Protein AF-A0A5C7KBC8-F1 (afdb_monomer_lite)

Structure (mmCIF, N/CA/C/O backbone):
data_AF-A0A5C7KBC8-F1
#
_entry.id   AF-A0A5C7KBC8-F1
#
loop_
_atom_site.group_PDB
_atom_site.id
_atom_site.type_symbol
_atom_site.label_atom_id
_atom_site.label_alt_id
_atom_site.label_comp_id
_atom_site.label_asym_id
_atom_site.label_entity_id
_atom_site.label_seq_id
_atom_site.pdbx_PDB_ins_code
_atom_site.Cartn_x
_atom_site.Cartn_y
_atom_site.Cartn_z
_atom_site.occupancy
_atom_site.B_iso_or_equiv
_atom_site.auth_seq_id
_atom_site.auth_comp_id
_atom_site.auth_asym_id
_atom_site.auth_atom_id
_atom_site.pdbx_PDB_model_num
ATOM 1 N N . MET A 1 1 ? -30.229 -6.925 -38.500 1.00 47.62 1 MET A N 1
ATOM 2 C CA . MET A 1 1 ? -29.944 -6.987 -37.055 1.00 47.62 1 MET A CA 1
ATOM 3 C C . MET A 1 1 ? -28.714 -7.850 -36.882 1.00 47.62 1 MET A C 1
ATOM 5 O O . MET A 1 1 ? -28.822 -9.065 -36.842 1.00 47.62 1 MET A O 1
ATOM 9 N N . THR A 1 2 ? -27.541 -7.232 -36.936 1.00 40.19 2 THR A N 1
ATOM 10 C CA . THR A 1 2 ? -26.289 -7.850 -36.499 1.00 40.19 2 THR A CA 1
ATOM 11 C C . THR A 1 2 ? -25.913 -7.094 -35.243 1.00 40.19 2 THR A C 1
ATOM 13 O O . THR A 1 2 ? -25.516 -5.932 -35.327 1.00 40.19 2 THR A O 1
ATOM 16 N N . ASP A 1 3 ? -26.157 -7.716 -34.096 1.00 47.59 3 ASP A N 1
ATOM 17 C CA . ASP A 1 3 ? -25.794 -7.166 -32.800 1.00 47.59 3 ASP A CA 1
ATOM 18 C C . ASP A 1 3 ? -24.270 -7.174 -32.695 1.00 47.59 3 ASP A C 1
ATOM 20 O O . ASP A 1 3 ? -23.636 -8.191 -32.413 1.00 47.59 3 ASP A O 1
ATOM 24 N N . THR A 1 4 ? -23.667 -6.026 -32.995 1.00 54.47 4 THR A N 1
ATOM 25 C CA . THR A 1 4 ? -22.266 -5.757 -32.694 1.00 54.47 4 THR A CA 1
ATOM 26 C C . THR A 1 4 ? -22.136 -5.696 -31.178 1.00 54.47 4 THR A C 1
ATOM 28 O O . THR A 1 4 ? -22.442 -4.679 -30.556 1.00 54.47 4 THR A O 1
ATOM 31 N N . VAL A 1 5 ? -21.702 -6.799 -30.572 1.00 52.25 5 VAL A N 1
ATOM 32 C CA . VAL A 1 5 ? -21.279 -6.819 -29.171 1.00 52.25 5 VAL A CA 1
ATOM 33 C C . VAL A 1 5 ? -20.033 -5.942 -29.061 1.00 52.25 5 VAL A C 1
ATOM 35 O O . VAL A 1 5 ? -18.954 -6.300 -29.528 1.00 52.25 5 VAL A O 1
ATOM 38 N N . CYS A 1 6 ? -20.205 -4.754 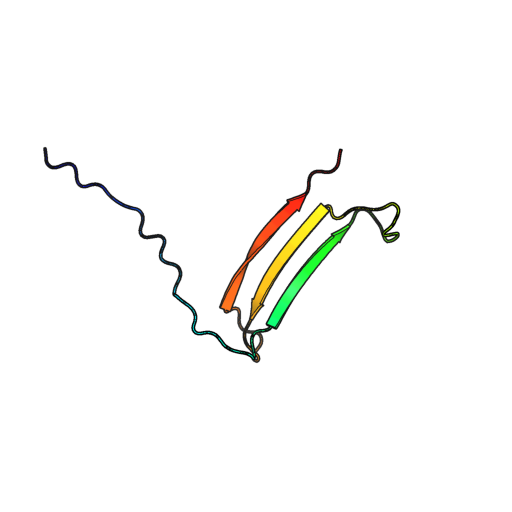-28.487 1.00 52.38 6 CYS A N 1
ATOM 39 C CA . CYS A 1 6 ? -19.113 -3.871 -28.110 1.00 52.38 6 CYS A CA 1
ATOM 40 C C . CYS A 1 6 ? -18.532 -4.391 -26.790 1.00 52.38 6 CYS A C 1
ATOM 42 O O . CYS A 1 6 ? -19.093 -4.152 -25.722 1.00 52.38 6 CYS A O 1
ATOM 44 N N . THR A 1 7 ? -17.449 -5.161 -26.855 1.00 55.81 7 THR A N 1
ATOM 45 C CA . THR A 1 7 ? -16.682 -5.530 -25.660 1.00 55.81 7 THR A CA 1
ATOM 46 C C . THR A 1 7 ? -15.798 -4.337 -25.283 1.00 55.81 7 THR A C 1
ATOM 48 O O . THR A 1 7 ? -15.010 -3.908 -26.130 1.00 55.81 7 THR A O 1
ATOM 51 N N . PRO A 1 8 ? -15.875 -3.778 -24.060 1.00 54.69 8 PRO A N 1
ATOM 52 C CA . PRO A 1 8 ? -14.934 -2.746 -23.646 1.00 54.69 8 PRO A CA 1
ATOM 53 C C . PRO A 1 8 ? -13.540 -3.376 -23.548 1.00 54.69 8 PRO A C 1
ATOM 55 O O . PRO A 1 8 ? -13.296 -4.279 -22.750 1.00 54.69 8 PRO A O 1
ATOM 58 N N . GLN A 1 9 ? -12.635 -2.942 -24.423 1.00 54.09 9 GLN A N 1
ATOM 59 C CA . GLN A 1 9 ? -11.222 -3.309 -24.400 1.00 54.09 9 GLN A CA 1
ATOM 60 C C . GLN A 1 9 ? -10.535 -2.522 -23.280 1.00 54.09 9 GLN A C 1
ATOM 62 O O . GLN A 1 9 ? -9.883 -1.514 -23.530 1.00 54.09 9 GLN A O 1
ATOM 67 N N . ASP A 1 10 ? -10.689 -2.984 -22.044 1.00 58.28 10 ASP A N 1
ATOM 68 C CA . ASP A 1 10 ? -9.891 -2.512 -20.915 1.00 58.28 10 ASP A CA 1
ATOM 69 C C . ASP A 1 10 ? -8.582 -3.310 -20.885 1.00 58.28 10 ASP A C 1
ATOM 71 O O . ASP A 1 10 ? -8.448 -4.319 -20.197 1.00 58.28 10 ASP A O 1
ATOM 75 N N . THR A 1 11 ? -7.649 -2.966 -21.775 1.00 59.78 11 THR A N 1
ATOM 76 C CA . THR A 1 11 ? -6.350 -3.655 -21.851 1.00 59.78 11 THR A CA 1
ATOM 77 C C . THR A 1 11 ? -5.274 -2.697 -21.377 1.00 59.78 11 THR A C 1
ATOM 79 O O . THR A 1 11 ? -4.604 -2.046 -22.179 1.00 59.78 11 THR A O 1
ATOM 82 N N . ALA A 1 12 ? -5.125 -2.586 -20.056 1.00 65.81 12 ALA A N 1
ATOM 83 C CA . ALA 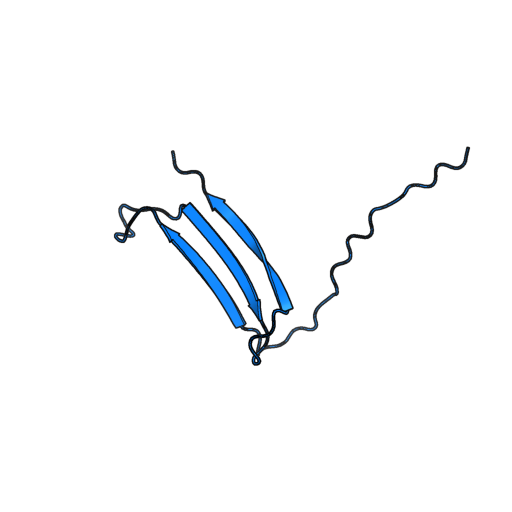A 1 12 ? -3.956 -1.944 -19.474 1.00 65.81 12 ALA A CA 1
ATOM 84 C C . ALA A 1 12 ? -2.684 -2.593 -20.061 1.00 65.81 12 ALA A C 1
ATOM 86 O O . ALA A 1 12 ? -2.636 -3.820 -20.225 1.00 65.81 12 ALA A O 1
ATOM 87 N N . PRO A 1 13 ? -1.660 -1.806 -20.428 1.00 71.31 13 PRO A N 1
ATOM 88 C CA . PRO A 1 13 ? -0.465 -2.340 -21.062 1.00 71.31 13 PRO A CA 1
ATOM 89 C C . PRO A 1 13 ? 0.216 -3.365 -20.148 1.00 71.31 13 PRO A C 1
ATOM 91 O O . PRO A 1 13 ? 0.492 -3.099 -18.979 1.00 71.31 13 PRO A O 1
ATOM 94 N N . ALA A 1 14 ? 0.516 -4.545 -20.695 1.00 80.31 14 ALA A N 1
ATOM 95 C CA . ALA A 1 14 ? 1.261 -5.573 -19.982 1.00 80.31 14 ALA A CA 1
ATOM 96 C C . ALA A 1 14 ? 2.701 -5.089 -19.738 1.00 80.31 14 ALA A C 1
ATOM 98 O O . ALA A 1 14 ? 3.518 -5.005 -20.657 1.00 80.31 14 ALA A O 1
ATOM 99 N N . LEU A 1 15 ? 3.013 -4.744 -18.491 1.00 86.44 15 LEU A N 1
ATOM 100 C CA . LEU A 1 15 ? 4.334 -4.271 -18.090 1.00 86.44 15 LEU A CA 1
ATOM 101 C C . LEU A 1 15 ? 5.320 -5.441 -17.981 1.00 86.44 15 LEU A C 1
ATOM 103 O O . LEU A 1 15 ? 5.066 -6.420 -17.281 1.00 86.44 15 LEU A O 1
ATOM 107 N N . ALA A 1 16 ? 6.495 -5.314 -18.604 1.00 90.50 16 ALA A N 1
ATOM 108 C CA . ALA A 1 16 ? 7.584 -6.265 -18.391 1.00 90.50 16 ALA A CA 1
ATOM 109 C C . ALA A 1 16 ? 8.039 -6.249 -16.920 1.00 90.50 16 ALA A C 1
ATOM 111 O O . ALA A 1 16 ? 8.203 -5.175 -16.318 1.00 90.50 16 ALA A O 1
ATOM 112 N N . ARG A 1 17 ? 8.277 -7.440 -16.354 1.00 89.94 17 ARG A N 1
ATOM 113 C CA . ARG A 1 17 ? 8.828 -7.590 -15.003 1.00 89.94 17 ARG A CA 1
ATOM 114 C C . ARG A 1 17 ? 10.183 -6.881 -14.917 1.00 89.94 17 ARG A C 1
ATOM 116 O O . ARG A 1 17 ? 11.025 -7.040 -15.794 1.00 89.94 17 ARG A O 1
ATOM 123 N N . SER A 1 18 ? 10.387 -6.128 -13.842 1.00 94.44 18 SER A N 1
ATOM 124 C CA . SER A 1 18 ? 11.674 -5.532 -13.486 1.00 94.44 18 SER A CA 1
ATOM 125 C C . SER A 1 18 ? 11.901 -5.726 -11.996 1.00 94.44 18 SER A C 1
ATOM 127 O O . SER A 1 18 ? 10.997 -5.463 -11.204 1.00 94.44 18 SER A O 1
ATOM 129 N N . ASP A 1 19 ? 13.104 -6.146 -11.618 1.00 96.81 19 ASP A N 1
ATOM 130 C CA . ASP A 1 19 ? 13.504 -6.254 -10.211 1.00 96.81 19 ASP A CA 1
ATOM 131 C C . ASP A 1 19 ? 13.854 -4.882 -9.601 1.00 96.81 19 ASP A C 1
ATOM 133 O O . ASP A 1 19 ? 14.080 -4.775 -8.402 1.00 96.81 19 ASP A O 1
ATOM 137 N N . LEU A 1 20 ? 13.861 -3.819 -10.416 1.00 96.75 20 LEU A N 1
ATOM 138 C CA . LEU A 1 20 ? 14.047 -2.428 -9.986 1.00 96.75 20 LEU A CA 1
ATOM 139 C C . LEU A 1 20 ? 12.718 -1.694 -9.746 1.00 96.75 20 LEU A C 1
ATOM 141 O O . LEU A 1 20 ? 12.696 -0.468 -9.655 1.00 96.75 20 LEU A O 1
ATOM 145 N N . ASN A 1 21 ? 11.603 -2.424 -9.714 1.00 96.75 21 ASN A N 1
ATOM 146 C CA . ASN A 1 21 ? 10.316 -1.846 -9.355 1.00 96.75 21 ASN A CA 1
ATOM 147 C C . ASN A 1 21 ? 10.318 -1.408 -7.895 1.00 96.75 21 ASN A C 1
ATOM 149 O O . ASN A 1 21 ? 10.741 -2.156 -7.016 1.00 96.75 21 ASN A O 1
ATOM 153 N N . LEU A 1 22 ? 9.778 -0.220 -7.653 1.00 97.50 22 LEU A N 1
ATOM 154 C CA . LEU A 1 22 ? 9.540 0.301 -6.318 1.00 97.50 22 LEU A CA 1
ATOM 155 C C . LEU A 1 22 ? 8.037 0.279 -6.063 1.00 97.50 22 LEU A C 1
ATOM 157 O O . LEU A 1 22 ? 7.263 0.793 -6.872 1.00 97.50 22 LEU A O 1
ATOM 161 N N . VAL A 1 23 ? 7.634 -0.339 -4.956 1.00 96.62 23 VAL A N 1
ATOM 162 C CA . VAL A 1 23 ? 6.243 -0.349 -4.497 1.00 96.62 23 VAL A CA 1
ATOM 163 C C . VAL A 1 23 ? 6.121 0.693 -3.400 1.00 96.62 23 VAL A C 1
ATOM 165 O O . VAL A 1 23 ? 6.751 0.568 -2.351 1.00 96.62 23 VAL A O 1
ATOM 168 N N . TRP A 1 24 ? 5.326 1.718 -3.663 1.00 97.94 24 TRP A N 1
ATOM 169 C CA . TRP A 1 24 ? 5.002 2.762 -2.708 1.00 97.94 24 TRP A CA 1
ATOM 170 C C . TRP A 1 24 ? 3.701 2.398 -2.014 1.00 97.94 24 TRP A C 1
ATOM 172 O O . TRP A 1 24 ? 2.764 1.920 -2.656 1.00 97.94 24 TRP A O 1
ATOM 182 N N . LEU A 1 25 ? 3.674 2.625 -0.708 1.00 97.50 25 LEU A N 1
ATOM 183 C CA . LEU A 1 25 ? 2.534 2.378 0.155 1.00 97.50 25 LEU A CA 1
ATOM 184 C C . LEU A 1 25 ? 2.363 3.601 1.044 1.00 97.50 25 LEU A C 1
ATOM 186 O O . LEU A 1 25 ? 3.326 4.012 1.695 1.00 97.50 25 LEU A O 1
ATOM 190 N N . ASP A 1 26 ? 1.151 4.131 1.075 1.00 97.81 26 ASP A N 1
ATOM 191 C CA . ASP A 1 26 ? 0.738 5.141 2.038 1.00 97.81 26 ASP A CA 1
ATOM 192 C C . ASP A 1 26 ? -0.516 4.663 2.768 1.00 97.81 26 ASP A C 1
ATOM 194 O O . ASP A 1 26 ? -1.367 3.982 2.183 1.00 97.81 26 ASP A O 1
ATOM 198 N N . CYS A 1 27 ? -0.588 4.961 4.060 1.00 97.44 27 CYS A N 1
ATOM 199 C CA . CYS A 1 27 ? -1.603 4.430 4.958 1.00 97.44 27 CYS A CA 1
ATOM 200 C C . CYS A 1 27 ? -2.108 5.524 5.891 1.00 97.44 27 CYS A C 1
ATOM 202 O O . CYS A 1 27 ? -1.311 6.182 6.558 1.00 97.44 27 CYS A O 1
ATOM 204 N N . GLU A 1 28 ? -3.428 5.601 6.036 1.00 98.00 28 GLU A N 1
ATOM 205 C CA . GLU A 1 28 ? -4.071 6.431 7.052 1.00 98.00 28 GLU A CA 1
ATOM 206 C C . GLU A 1 28 ? -4.617 5.550 8.177 1.00 98.00 28 GLU A C 1
ATOM 208 O O . GLU A 1 28 ? -5.191 4.478 7.941 1.00 98.00 28 GLU A O 1
ATOM 213 N N . MET A 1 29 ? -4.453 6.004 9.420 1.00 97.56 29 MET A N 1
ATOM 214 C CA . MET A 1 29 ? -4.836 5.270 10.628 1.00 97.56 29 MET A CA 1
ATOM 215 C C . MET A 1 29 ? -5.662 6.141 11.572 1.00 97.56 29 MET A C 1
ATOM 217 O O . MET A 1 29 ? -5.525 7.361 11.598 1.00 97.56 29 MET A O 1
ATOM 221 N N . THR A 1 30 ? -6.465 5.508 12.428 1.00 97.19 30 THR A N 1
ATOM 222 C CA . THR A 1 30 ? -7.191 6.205 13.506 1.00 97.19 30 THR A CA 1
ATOM 223 C C . THR A 1 30 ? -6.266 6.779 14.590 1.00 97.19 30 THR A C 1
ATOM 225 O O . THR A 1 30 ? -6.641 7.723 15.285 1.00 97.19 30 THR A O 1
ATOM 228 N N . GLY A 1 31 ? -5.041 6.257 14.710 1.00 97.12 31 GLY A N 1
ATOM 229 C CA . GLY A 1 31 ? -4.021 6.736 15.637 1.00 97.12 31 GLY A CA 1
ATOM 230 C C . GLY A 1 31 ? -2.705 5.961 15.517 1.00 97.12 31 GLY A C 1
ATOM 231 O O . GLY A 1 31 ? -2.472 5.253 14.540 1.00 97.12 31 GLY A O 1
ATOM 232 N N . LEU A 1 32 ? -1.833 6.102 16.521 1.00 97.56 32 LEU A N 1
ATOM 233 C CA . LEU A 1 32 ? -0.450 5.600 16.478 1.00 97.56 32 LEU A CA 1
ATOM 234 C C . LEU A 1 32 ? -0.213 4.268 17.208 1.00 97.56 32 LEU A C 1
ATOM 236 O O . LEU A 1 32 ? 0.886 3.732 17.105 1.00 97.56 32 LEU A O 1
ATOM 240 N N . ASP A 1 33 ? -1.181 3.759 17.977 1.00 98.06 33 ASP A N 1
ATOM 241 C CA . ASP A 1 33 ? -1.039 2.517 18.754 1.00 98.06 33 ASP A CA 1
ATOM 242 C C . ASP A 1 33 ? -1.593 1.319 17.959 1.00 98.06 33 ASP A C 1
ATOM 244 O O . ASP A 1 33 ? -2.811 1.176 17.880 1.00 98.06 33 ASP A O 1
ATOM 248 N N . PRO A 1 34 ? -0.758 0.425 17.397 1.00 95.50 34 PRO A N 1
ATOM 249 C CA . PRO A 1 34 ? -1.228 -0.653 16.520 1.00 95.50 34 PRO A CA 1
ATOM 250 C C . PRO A 1 34 ? -2.144 -1.676 17.202 1.00 95.50 34 PRO A C 1
ATOM 252 O O . PRO A 1 34 ? -2.939 -2.332 16.532 1.00 95.50 34 PRO A O 1
ATOM 255 N N . GLU A 1 35 ? -2.059 -1.819 18.527 1.00 97.31 35 GLU A N 1
ATOM 256 C CA . GLU A 1 35 ? -2.906 -2.758 19.270 1.00 97.31 35 GLU A CA 1
ATOM 257 C C . GLU A 1 35 ? -4.345 -2.225 19.390 1.00 97.31 35 GLU A C 1
ATOM 259 O O . GLU A 1 35 ? -5.322 -2.984 19.414 1.00 97.31 35 GLU A O 1
ATOM 264 N N . LYS A 1 36 ? -4.504 -0.897 19.417 1.00 96.00 36 LYS A N 1
ATOM 265 C CA . LYS A 1 36 ? -5.796 -0.222 19.617 1.00 96.00 36 LYS A CA 1
ATOM 266 C C . LYS A 1 36 ? -6.392 0.344 18.336 1.00 96.00 36 LYS A C 1
ATOM 268 O O . LYS A 1 36 ? -7.598 0.248 18.132 1.00 96.00 36 LYS A O 1
ATOM 273 N N . GLU A 1 37 ? -5.546 0.902 17.489 1.00 97.44 37 GLU A N 1
ATOM 274 C CA . GLU A 1 37 ? -5.916 1.681 16.316 1.00 97.44 37 GLU A CA 1
ATOM 275 C C . GLU A 1 37 ? -6.002 0.800 15.067 1.00 97.44 37 GLU A C 1
ATOM 277 O O . GLU A 1 37 ? -5.572 -0.359 15.060 1.00 97.44 37 GLU A O 1
ATOM 282 N N . ARG A 1 38 ? -6.629 1.319 14.011 1.00 96.56 38 ARG A N 1
ATOM 283 C CA . ARG A 1 38 ? -6.898 0.580 12.772 1.00 96.56 38 ARG A CA 1
ATOM 284 C C . ARG A 1 38 ? -6.553 1.426 11.551 1.00 96.56 38 ARG A C 1
ATOM 286 O O . ARG A 1 38 ? -6.603 2.652 11.605 1.00 96.56 38 ARG A O 1
ATOM 293 N N . LEU A 1 39 ? -6.240 0.752 10.446 1.00 97.00 39 LEU A N 1
ATOM 294 C CA . LEU A 1 39 ? -6.141 1.380 9.128 1.00 97.00 39 LEU A CA 1
ATOM 295 C C . LEU A 1 39 ? -7.530 1.806 8.648 1.00 97.00 39 LEU A C 1
ATOM 297 O O . LEU A 1 39 ? -8.494 1.046 8.779 1.00 97.00 39 LEU A O 1
ATOM 301 N N . ILE A 1 40 ? -7.614 2.991 8.062 1.00 97.69 40 ILE A N 1
ATOM 302 C CA . ILE A 1 40 ? -8.833 3.526 7.443 1.00 97.69 40 ILE A CA 1
ATOM 303 C C . ILE A 1 40 ? -8.665 3.737 5.937 1.00 97.69 40 ILE A C 1
ATOM 305 O O . ILE A 1 40 ? -9.656 3.707 5.211 1.00 97.69 40 ILE A O 1
ATOM 309 N N . GLU A 1 41 ? -7.428 3.855 5.451 1.00 98.31 41 GLU A N 1
ATOM 310 C CA . GLU A 1 41 ? -7.118 3.942 4.025 1.00 98.31 41 GLU A CA 1
ATOM 311 C C . GLU A 1 41 ? -5.765 3.299 3.712 1.00 98.31 41 GLU A C 1
ATOM 313 O O . GLU A 1 41 ? -4.848 3.329 4.536 1.00 98.31 41 GLU A O 1
ATOM 318 N N . ILE A 1 42 ? -5.652 2.711 2.518 1.00 97.94 42 ILE A N 1
ATOM 319 C CA . ILE A 1 42 ? -4.393 2.236 1.940 1.00 97.94 42 ILE A CA 1
ATOM 320 C C . ILE A 1 42 ? -4.335 2.650 0.468 1.00 97.94 42 ILE A C 1
ATOM 322 O O . ILE A 1 42 ? -5.218 2.280 -0.312 1.00 97.94 42 ILE A O 1
ATOM 326 N N . ALA A 1 43 ? -3.266 3.338 0.073 1.00 97.94 43 ALA A N 1
ATOM 327 C CA . ALA A 1 43 ? -2.972 3.685 -1.313 1.00 97.94 43 ALA A CA 1
ATOM 328 C C . ALA A 1 43 ? -1.656 3.043 -1.770 1.00 97.94 43 ALA A C 1
ATOM 330 O O . ALA A 1 43 ? -0.676 2.980 -1.023 1.00 97.94 43 ALA A O 1
ATOM 331 N N . VAL A 1 44 ? -1.630 2.557 -3.014 1.00 97.88 44 VAL A N 1
ATOM 332 C CA . VAL A 1 44 ? -0.456 1.904 -3.608 1.00 97.88 44 VAL A CA 1
ATOM 333 C C . VAL A 1 44 ? -0.144 2.512 -4.969 1.00 97.88 44 VAL A C 1
ATOM 335 O O . VAL A 1 44 ? -1.040 2.742 -5.775 1.00 97.88 44 VAL A O 1
ATOM 338 N N . ILE A 1 45 ? 1.138 2.695 -5.276 1.00 96.81 45 ILE A N 1
ATOM 339 C CA . ILE A 1 45 ? 1.611 2.999 -6.632 1.00 96.81 45 ILE A CA 1
ATOM 340 C C . ILE A 1 45 ? 2.918 2.258 -6.899 1.00 96.81 45 ILE A C 1
ATOM 342 O O . ILE A 1 45 ? 3.737 2.059 -6.001 1.00 96.81 45 ILE A O 1
ATOM 346 N N . VAL A 1 46 ? 3.124 1.816 -8.138 1.00 96.50 46 VAL A N 1
ATOM 347 C CA . VAL A 1 46 ? 4.381 1.185 -8.549 1.00 96.50 46 VAL A CA 1
ATOM 348 C C . VAL A 1 46 ? 5.126 2.123 -9.482 1.00 96.50 46 VAL A C 1
ATOM 350 O O . VAL A 1 46 ? 4.593 2.526 -10.517 1.00 96.50 46 VAL A O 1
ATOM 353 N N . THR A 1 47 ? 6.382 2.421 -9.159 1.00 97.19 47 THR A N 1
ATOM 354 C CA . THR A 1 47 ? 7.278 3.221 -10.005 1.00 97.19 47 THR A CA 1
ATOM 355 C C . THR A 1 47 ? 8.476 2.401 -10.474 1.00 97.19 47 THR A C 1
ATOM 357 O O . THR A 1 47 ? 8.769 1.313 -9.968 1.00 97.19 47 THR A O 1
ATOM 360 N N . GLY A 1 48 ? 9.190 2.932 -11.465 1.00 96.00 48 GLY A N 1
ATOM 361 C CA . GLY A 1 48 ? 10.541 2.485 -11.796 1.00 96.00 48 GLY A CA 1
ATOM 362 C C . GLY A 1 48 ? 11.601 3.123 -10.885 1.00 96.00 48 GLY A C 1
ATOM 363 O O . GLY A 1 48 ? 11.268 3.939 -10.019 1.00 96.00 48 GLY A O 1
ATOM 364 N N . PRO A 1 49 ? 12.891 2.818 -11.112 1.00 96.88 49 PRO A N 1
ATOM 365 C CA . PRO A 1 49 ? 13.990 3.392 -10.334 1.00 96.88 49 PRO A CA 1
ATOM 366 C C . PRO A 1 49 ? 14.188 4.899 -10.571 1.00 96.88 49 PRO A C 1
ATOM 368 O O . PRO A 1 49 ? 14.834 5.561 -9.767 1.00 96.88 49 PRO A O 1
ATOM 371 N N . GLN A 1 50 ? 13.626 5.457 -11.647 1.00 96.94 50 GLN A N 1
ATOM 372 C CA . GLN A 1 50 ? 13.601 6.900 -11.923 1.00 96.94 50 GLN A CA 1
ATOM 373 C C . GLN A 1 50 ? 12.398 7.614 -11.288 1.00 96.94 50 GLN A C 1
ATOM 375 O O . GLN A 1 50 ? 12.170 8.775 -11.592 1.00 96.94 50 GLN A O 1
ATOM 380 N N . LEU A 1 51 ? 11.635 6.934 -10.422 1.00 96.31 51 LEU A N 1
ATOM 381 C CA . LEU A 1 51 ? 10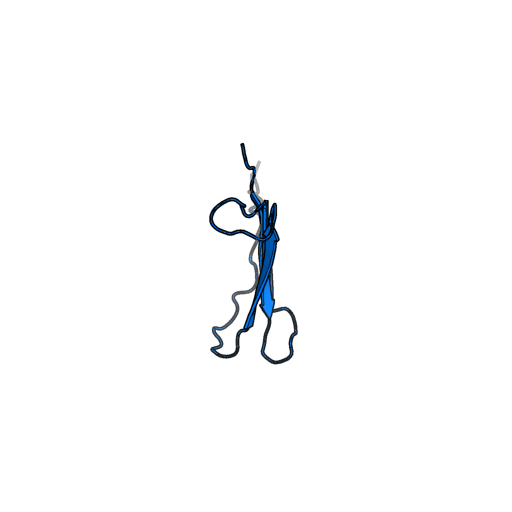.458 7.477 -9.727 1.00 96.31 51 LEU A CA 1
ATOM 382 C C . LEU A 1 51 ? 9.272 7.839 -10.637 1.00 96.31 51 LEU A C 1
ATOM 384 O O . LEU A 1 51 ? 8.275 8.368 -10.161 1.00 96.31 51 LEU A O 1
ATOM 388 N N . GLU A 1 52 ? 9.332 7.475 -11.916 1.00 95.12 52 GLU A N 1
ATOM 389 C CA . GLU A 1 52 ? 8.201 7.615 -12.831 1.00 95.12 52 GLU A CA 1
ATOM 390 C C . GLU A 1 52 ? 7.153 6.510 -12.585 1.00 95.12 52 GLU A C 1
ATOM 392 O O . GLU A 1 52 ? 7.529 5.325 -12.497 1.00 95.12 52 GLU A O 1
ATOM 397 N N . PRO A 1 53 ? 5.852 6.856 -12.492 1.00 94.25 53 PRO A N 1
ATOM 398 C CA . PRO A 1 53 ? 4.766 5.889 -12.369 1.00 94.25 53 PRO A CA 1
ATOM 399 C C . PRO A 1 53 ? 4.782 4.851 -13.489 1.00 94.25 53 PRO A C 1
ATOM 401 O O . PRO A 1 53 ? 4.803 5.177 -14.675 1.00 94.25 53 PRO A O 1
ATOM 404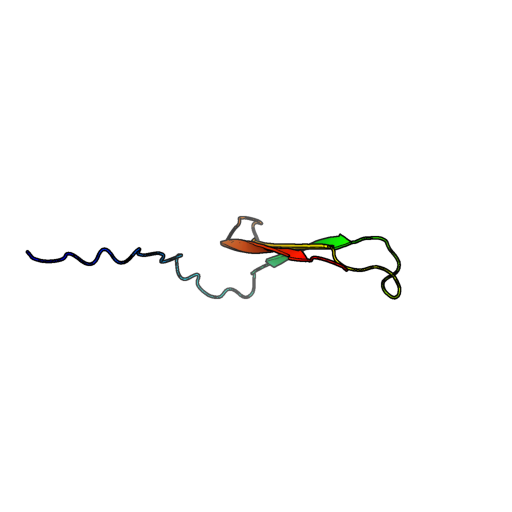 N N . ARG A 1 54 ? 4.744 3.572 -13.110 1.00 94.25 54 ARG A N 1
ATOM 405 C CA . ARG A 1 54 ? 4.524 2.459 -14.042 1.00 94.25 54 ARG A CA 1
ATOM 406 C C . ARG A 1 54 ? 3.057 2.064 -14.080 1.00 94.25 54 ARG A C 1
ATOM 408 O O . ARG A 1 54 ? 2.538 1.789 -15.156 1.00 94.25 54 ARG A O 1
ATOM 415 N N . ILE A 1 55 ? 2.427 1.995 -12.909 1.00 94.00 55 ILE A N 1
ATOM 416 C CA . ILE A 1 55 ? 1.009 1.679 -12.751 1.00 94.00 55 ILE A CA 1
ATOM 417 C C . ILE A 1 55 ? 0.502 2.189 -11.400 1.00 94.00 55 ILE A C 1
ATOM 419 O O . ILE A 1 55 ? 1.205 2.095 -10.389 1.00 94.00 55 ILE A O 1
ATOM 423 N N . GLU A 1 56 ? -0.719 2.713 -11.398 1.00 93.12 56 GLU A N 1
ATOM 424 C CA . GLU A 1 56 ? -1.449 3.049 -10.178 1.00 93.12 56 GLU A CA 1
ATOM 425 C C . GLU A 1 56 ? -2.023 1.772 -9.558 1.00 93.12 56 GLU A C 1
ATOM 427 O O . GLU A 1 56 ? -2.598 0.925 -10.246 1.00 93.12 56 GLU A O 1
ATOM 432 N N . GLY A 1 57 ? -1.805 1.602 -8.257 1.00 91.38 57 GLY A N 1
ATOM 433 C CA . GLY A 1 57 ? -2.447 0.556 -7.478 1.00 91.38 57 GLY A CA 1
ATOM 434 C C . GLY A 1 57 ? -3.832 0.997 -7.001 1.00 91.38 57 GLY A C 1
ATOM 435 O O . GLY A 1 57 ? -4.278 2.109 -7.282 1.00 91.38 57 GLY A O 1
ATOM 436 N N . PRO A 1 58 ? -4.547 0.124 -6.281 1.00 95.06 58 PRO A N 1
ATOM 437 C CA . PRO A 1 58 ? -5.838 0.486 -5.727 1.00 95.06 58 PRO A CA 1
ATOM 438 C C . PRO A 1 58 ? -5.689 1.541 -4.622 1.00 95.06 58 PRO A C 1
ATOM 440 O O . PRO A 1 58 ? -4.708 1.544 -3.875 1.00 95.06 58 PRO A O 1
ATOM 443 N N . VAL A 1 59 ? -6.718 2.375 -4.489 1.00 97.31 59 VAL A N 1
ATOM 444 C CA . VAL A 1 59 ? -6.959 3.211 -3.309 1.00 97.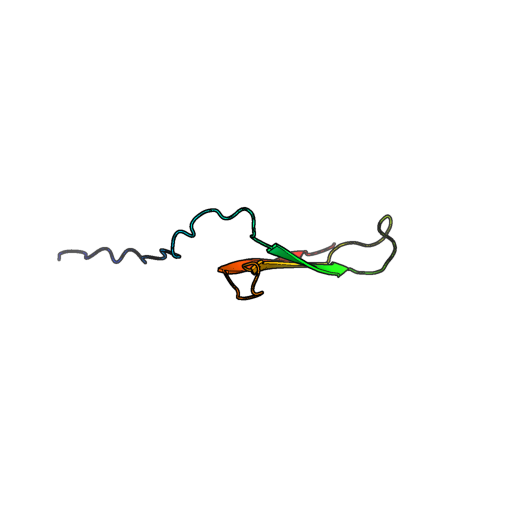31 59 VAL A CA 1
ATOM 445 C C . VAL A 1 59 ? -8.138 2.597 -2.570 1.00 97.31 59 VAL A C 1
ATOM 447 O O . VAL A 1 59 ? -9.245 2.513 -3.106 1.00 97.31 59 VAL A O 1
ATOM 450 N N . LEU A 1 60 ? -7.880 2.076 -1.374 1.00 97.69 60 LEU A N 1
ATOM 451 C CA . LEU A 1 60 ? -8.841 1.290 -0.611 1.00 97.69 60 LEU A CA 1
ATOM 452 C C . LEU A 1 60 ? -9.217 2.018 0.670 1.00 97.69 60 LEU A C 1
ATOM 454 O O . LEU A 1 60 ? -8.387 2.172 1.560 1.00 97.69 60 LEU A O 1
ATOM 458 N N . VAL A 1 61 ? -10.494 2.375 0.789 1.00 97.75 61 VAL A N 1
ATOM 459 C CA . VAL A 1 61 ? -11.078 2.877 2.037 1.00 97.75 61 VAL A CA 1
ATOM 460 C C . VAL A 1 61 ? -11.621 1.703 2.847 1.00 97.75 61 VAL A C 1
ATOM 462 O O . VAL A 1 61 ? -12.431 0.910 2.357 1.00 97.75 61 VAL A O 1
ATOM 465 N N . ILE A 1 62 ? -11.187 1.597 4.101 1.00 96.75 62 ILE A N 1
ATOM 466 C CA . ILE A 1 62 ? -11.552 0.517 5.016 1.00 96.75 62 ILE A CA 1
ATOM 467 C C . ILE A 1 62 ? -12.553 1.055 6.034 1.00 96.75 62 ILE A C 1
ATOM 469 O O . ILE A 1 62 ? -12.234 1.897 6.871 1.00 96.75 62 ILE A O 1
ATOM 473 N N . HIS A 1 63 ? -13.776 0.535 5.979 1.00 95.50 63 HIS A N 1
ATOM 474 C CA . HIS A 1 63 ? -14.825 0.911 6.918 1.00 95.50 63 HIS A CA 1
ATOM 475 C C . HIS A 1 63 ? -14.618 0.178 8.245 1.00 95.50 63 HIS A C 1
ATOM 477 O O . HIS A 1 63 ? -14.672 -1.052 8.291 1.00 95.50 63 HIS A O 1
ATOM 483 N N . GLN A 1 64 ? -14.387 0.944 9.310 1.00 88.19 64 GLN A N 1
ATOM 484 C CA . GLN A 1 64 ? -14.322 0.436 10.678 1.00 88.19 64 GLN A CA 1
ATOM 485 C C . GLN A 1 64 ? -15.708 0.548 11.344 1.00 88.19 64 GLN A C 1
ATOM 487 O O . GLN A 1 64 ? -16.431 1.504 11.046 1.00 88.19 64 GLN A O 1
ATOM 492 N N . PRO A 1 65 ? -16.105 -0.435 12.173 1.00 84.38 65 PRO A N 1
ATOM 493 C CA . PRO A 1 65 ? -17.384 -0.437 12.883 1.00 84.38 65 PRO A CA 1
ATOM 494 C C . PRO A 1 65 ? -17.485 0.628 13.983 1.00 84.38 65 PRO A C 1
ATOM 496 O O . PRO A 1 65 ? -16.432 1.056 14.509 1.00 84.38 65 PRO A O 1
#

Radius of gyration: 18.56 Å; chains: 1; bounding box: 44×16×57 Å

Sequence (65 aa):
MTDTVCTPQDTAPALARSDLNLVWLDCEMTGLDPEKERLIEIAVIVTGPQLEPRIEGPVLVIHQP

pLDDT: mean 87.35, std 16.88, range [40.19, 98.31]

Foldseek 3Di:
DPPPPDDPPPDDDDDDDDPQKDKDKDWDKPDDDPVPIDTQWIWIFIDGNVRHTPDGDDIDGDDDD

Secondary structure (DSSP, 8-state):
--------------PPP-T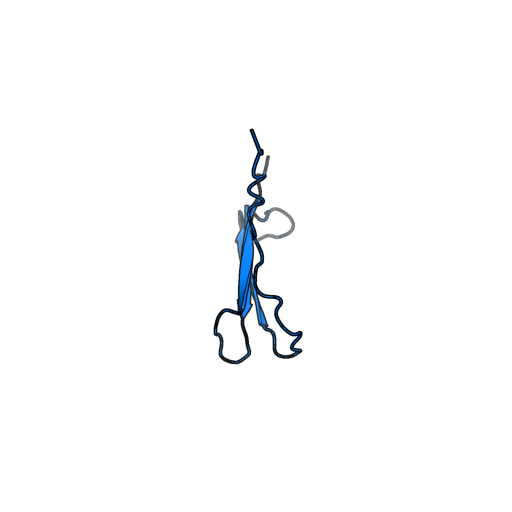T-EEEEEEEES-S-TTT--EEEEEEEEE-TTS-EEEEEEEEE----